Protein AF-A0A423XPX4-F1 (afdb_monomer_lite)

Structure (mmCIF, N/CA/C/O backbone):
data_AF-A0A423XPX4-F1
#
_entry.id   AF-A0A423XPX4-F1
#
loop_
_atom_site.group_PDB
_atom_site.id
_atom_site.type_symbol
_atom_site.label_atom_id
_atom_site.label_alt_id
_atom_site.label_comp_id
_atom_site.label_asym_id
_atom_site.label_entity_id
_atom_site.label_seq_id
_atom_site.pdbx_PDB_ins_code
_atom_site.Cartn_x
_atom_site.Cartn_y
_atom_site.Cartn_z
_atom_site.occupancy
_atom_site.B_iso_or_equiv
_atom_site.auth_seq_id
_atom_site.auth_comp_id
_atom_site.auth_asym_id
_atom_site.auth_atom_id
_atom_site.pdbx_PDB_model_num
ATOM 1 N N . MET A 1 1 ? 19.376 1.272 -8.896 1.00 58.12 1 MET A N 1
ATOM 2 C CA . MET A 1 1 ? 18.007 1.194 -9.450 1.00 58.12 1 MET A CA 1
ATOM 3 C C . MET A 1 1 ? 17.089 0.681 -8.353 1.00 58.12 1 MET A C 1
ATOM 5 O O . MET A 1 1 ? 17.457 -0.304 -7.725 1.00 58.12 1 MET A O 1
ATOM 9 N N . ASN A 1 2 ? 15.974 1.365 -8.077 1.00 84.44 2 ASN A N 1
ATOM 10 C CA . ASN A 1 2 ? 14.986 0.934 -7.079 1.00 84.44 2 ASN A CA 1
ATOM 11 C C . ASN A 1 2 ? 14.487 -0.487 -7.435 1.00 84.44 2 ASN A C 1
ATOM 13 O O . ASN A 1 2 ? 14.100 -0.724 -8.581 1.00 84.44 2 ASN A O 1
ATOM 17 N N . MET A 1 3 ? 14.553 -1.431 -6.487 1.00 91.88 3 MET A N 1
ATOM 18 C CA . MET A 1 3 ? 14.174 -2.835 -6.714 1.00 91.88 3 MET A CA 1
ATOM 19 C C . MET A 1 3 ? 12.693 -2.969 -7.088 1.00 91.88 3 MET A C 1
ATOM 21 O O . MET A 1 3 ? 12.379 -3.739 -7.995 1.00 91.88 3 MET A O 1
ATOM 25 N N . MET A 1 4 ? 11.812 -2.145 -6.501 1.00 94.19 4 MET A N 1
ATOM 26 C CA . MET A 1 4 ? 10.396 -2.088 -6.886 1.00 94.19 4 MET A CA 1
ATOM 27 C C . MET A 1 4 ? 10.236 -1.628 -8.331 1.00 94.19 4 MET A C 1
ATOM 29 O O . MET A 1 4 ? 9.534 -2.267 -9.103 1.00 94.19 4 MET A O 1
ATOM 33 N N . LEU A 1 5 ? 10.932 -0.558 -8.732 1.00 95.44 5 LEU A N 1
ATOM 34 C CA . LEU A 1 5 ? 10.852 -0.048 -10.104 1.00 95.44 5 LEU A CA 1
ATOM 35 C C . LEU A 1 5 ? 11.297 -1.110 -11.115 1.00 95.44 5 LEU A C 1
ATOM 37 O O . LEU A 1 5 ? 10.612 -1.342 -12.106 1.00 95.44 5 LEU A O 1
ATOM 41 N N . LYS A 1 6 ? 12.413 -1.799 -10.838 1.00 95.69 6 LYS A N 1
ATOM 42 C CA . LYS A 1 6 ? 12.915 -2.888 -11.687 1.00 95.69 6 LYS A CA 1
ATOM 43 C C . LYS A 1 6 ? 11.887 -4.012 -11.831 1.00 95.69 6 LYS A C 1
ATOM 45 O O . LYS A 1 6 ? 11.676 -4.504 -12.938 1.00 95.69 6 LYS A O 1
ATOM 50 N N . 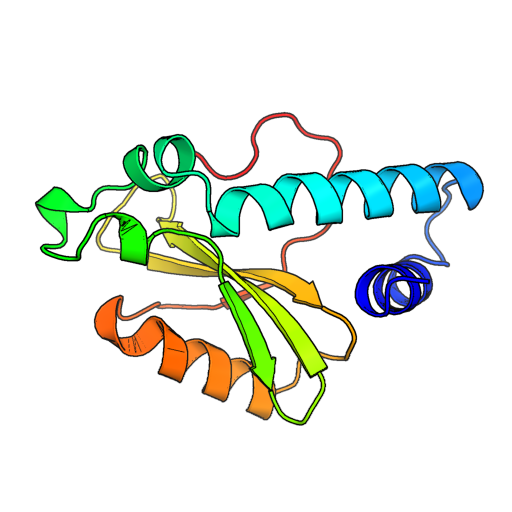PHE A 1 7 ? 11.290 -4.439 -10.721 1.00 96.25 7 PHE A N 1
ATOM 51 C CA . PHE A 1 7 ? 10.310 -5.515 -10.723 1.00 96.25 7 PHE A CA 1
ATOM 52 C C . PHE A 1 7 ? 9.021 -5.099 -11.437 1.00 96.25 7 PHE A C 1
ATOM 54 O O . PHE A 1 7 ? 8.575 -5.791 -12.342 1.00 96.25 7 PHE A O 1
ATOM 61 N N . MET A 1 8 ? 8.458 -3.936 -11.115 1.00 94.50 8 MET A N 1
ATOM 62 C CA . MET A 1 8 ? 7.242 -3.449 -11.768 1.00 94.50 8 MET A CA 1
ATOM 63 C C . MET A 1 8 ? 7.444 -3.257 -13.275 1.00 94.50 8 MET A C 1
ATOM 65 O O . MET A 1 8 ? 6.579 -3.644 -14.054 1.00 94.50 8 MET A O 1
ATOM 69 N N . LEU A 1 9 ? 8.604 -2.757 -13.714 1.00 95.00 9 LEU A N 1
ATOM 70 C CA . LEU A 1 9 ? 8.937 -2.689 -15.141 1.00 95.00 9 LEU A CA 1
ATOM 71 C C . LEU A 1 9 ? 8.873 -4.059 -15.821 1.00 95.00 9 LEU A C 1
ATOM 73 O O . LEU A 1 9 ? 8.350 -4.153 -16.928 1.00 95.00 9 LEU A O 1
ATOM 77 N N . SER A 1 10 ? 9.354 -5.123 -15.169 1.00 94.88 10 SER A N 1
ATOM 78 C CA . SER A 1 10 ? 9.276 -6.472 -15.742 1.00 94.88 10 SER A CA 1
ATOM 79 C C . SER A 1 10 ? 7.836 -6.982 -15.836 1.00 94.88 10 SER A C 1
ATOM 81 O O . SER A 1 10 ? 7.501 -7.645 -16.816 1.00 94.88 10 SER A O 1
ATOM 83 N N . GLN A 1 11 ? 6.971 -6.615 -14.883 1.00 93.50 11 GLN A N 1
ATOM 84 C CA . GLN A 1 11 ? 5.545 -6.968 -14.907 1.00 93.50 11 GLN A CA 1
ATOM 85 C C . GLN A 1 11 ? 4.790 -6.287 -16.055 1.00 93.50 11 GLN A C 1
ATOM 87 O O . GLN A 1 11 ? 3.887 -6.877 -16.644 1.00 93.50 11 GLN A O 1
ATOM 92 N N . TYR A 1 12 ? 5.172 -5.056 -16.395 1.00 91.31 12 TYR A N 1
ATOM 93 C CA . TYR A 1 12 ? 4.478 -4.236 -17.390 1.00 91.31 12 TYR A CA 1
ATOM 94 C C . TYR A 1 12 ? 5.202 -4.155 -18.741 1.00 91.31 12 TYR A C 1
ATOM 96 O O . TYR A 1 12 ? 4.765 -3.424 -19.628 1.00 91.31 12 TYR A O 1
ATOM 104 N N . ALA A 1 13 ? 6.273 -4.929 -18.938 1.00 90.06 13 ALA A N 1
ATOM 105 C CA . ALA A 1 13 ? 7.135 -4.846 -20.119 1.00 90.06 13 ALA A CA 1
ATOM 106 C C . ALA A 1 13 ? 6.408 -5.096 -21.455 1.00 90.06 13 ALA A C 1
ATOM 108 O O . ALA A 1 13 ? 6.876 -4.637 -22.493 1.00 90.06 13 ALA A O 1
ATOM 109 N N . GLN A 1 14 ? 5.284 -5.820 -21.426 1.00 90.12 14 GLN A N 1
ATOM 110 C CA . GLN A 1 14 ? 4.486 -6.170 -22.609 1.00 90.12 14 GLN A CA 1
ATOM 111 C C . GLN A 1 14 ? 3.391 -5.146 -22.939 1.00 90.12 14 GLN A C 1
ATOM 113 O O . GLN A 1 14 ? 2.666 -5.322 -23.919 1.00 90.12 14 GLN A O 1
ATOM 118 N N . LEU A 1 15 ? 3.225 -4.091 -22.132 1.00 88.38 15 LEU A N 1
ATOM 119 C CA . LEU A 1 15 ? 2.276 -3.032 -22.460 1.00 88.38 15 LEU A CA 1
ATOM 120 C C . LEU A 1 15 ? 2.718 -2.313 -23.746 1.00 88.38 15 LEU A C 1
ATOM 122 O O . LEU A 1 15 ? 3.916 -2.098 -23.939 1.00 88.38 15 LEU A O 1
ATOM 126 N N . PRO A 1 16 ? 1.779 -1.882 -24.610 1.00 91.62 16 PRO A N 1
ATOM 127 C CA . PRO A 1 16 ? 2.085 -1.140 -25.833 1.00 91.62 16 PRO A CA 1
ATOM 128 C C . PRO A 1 16 ? 2.432 0.330 -25.523 1.00 91.62 16 PRO A C 1
ATOM 130 O O . PRO A 1 16 ? 1.846 1.257 -26.078 1.00 91.62 16 PRO A O 1
ATOM 133 N N . ILE A 1 17 ? 3.356 0.545 -24.587 1.00 87.88 17 ILE A N 1
ATOM 134 C CA . ILE A 1 17 ? 3.821 1.845 -24.104 1.00 87.88 17 ILE A CA 1
ATOM 135 C C . ILE A 1 17 ? 5.341 1.894 -24.318 1.00 87.88 17 ILE A C 1
ATOM 137 O O . ILE A 1 17 ? 6.026 0.921 -23.991 1.00 87.88 17 ILE A O 1
ATOM 141 N N . PRO A 1 18 ? 5.899 3.001 -24.844 1.00 93.00 18 PRO A N 1
ATOM 142 C CA . PRO A 1 18 ? 7.346 3.185 -24.915 1.00 93.00 18 PRO A CA 1
ATOM 143 C C . PRO A 1 18 ? 8.028 2.974 -23.553 1.00 93.00 18 PRO A C 1
ATOM 145 O O . PRO A 1 18 ? 7.525 3.416 -22.520 1.00 93.00 18 PRO A O 1
ATOM 148 N N . GLN A 1 19 ? 9.171 2.282 -23.534 1.00 91.50 19 GLN A N 1
ATOM 149 C CA . GLN A 1 19 ? 9.825 1.849 -22.288 1.00 91.50 19 GLN A CA 1
ATOM 150 C C . GLN A 1 19 ? 10.294 3.020 -21.409 1.00 91.50 19 GLN A C 1
ATOM 152 O O . GLN A 1 19 ? 10.231 2.939 -20.186 1.00 91.50 19 GLN A O 1
ATOM 157 N N . ASP A 1 20 ? 10.723 4.121 -22.016 1.00 93.00 20 ASP A N 1
ATOM 158 C CA . ASP A 1 20 ? 11.086 5.375 -21.349 1.00 93.00 20 ASP A CA 1
ATOM 159 C C . ASP A 1 20 ? 9.876 6.059 -20.686 1.00 93.00 20 ASP A C 1
ATOM 161 O O . ASP A 1 20 ? 9.971 6.571 -19.564 1.00 93.00 20 ASP A O 1
ATOM 165 N N . ILE A 1 21 ? 8.715 6.003 -21.347 1.00 91.25 21 ILE A N 1
ATOM 166 C CA . ILE A 1 21 ? 7.445 6.495 -20.805 1.00 91.25 21 ILE A CA 1
ATOM 167 C C . ILE A 1 21 ? 7.000 5.614 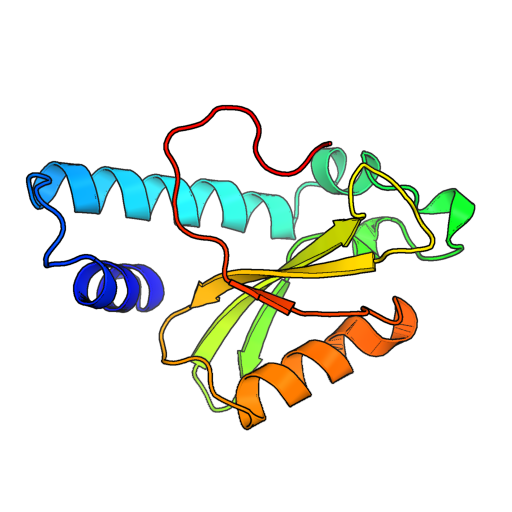-19.634 1.00 91.25 21 ILE A C 1
ATOM 169 O O . ILE A 1 21 ? 6.700 6.137 -18.561 1.00 91.25 21 ILE A O 1
ATOM 173 N N . LEU A 1 22 ? 7.012 4.286 -19.803 1.00 91.62 22 LEU A N 1
ATOM 174 C CA . LEU A 1 22 ? 6.657 3.336 -18.745 1.00 91.62 22 LEU A CA 1
ATOM 175 C C . LEU A 1 22 ? 7.561 3.506 -17.516 1.00 91.62 22 LEU A C 1
ATOM 177 O O . LEU A 1 22 ? 7.066 3.545 -16.390 1.00 91.62 22 LEU A O 1
ATOM 181 N N . TYR A 1 23 ? 8.870 3.664 -17.730 1.00 94.19 23 TYR A N 1
ATOM 182 C CA . TYR A 1 23 ? 9.833 3.967 -16.675 1.00 94.19 23 TYR A CA 1
ATOM 183 C C . TYR A 1 23 ? 9.443 5.224 -15.898 1.00 94.19 23 TYR A C 1
ATOM 185 O O . TYR A 1 23 ? 9.261 5.158 -14.683 1.00 94.19 23 TYR A O 1
ATOM 193 N N . SER A 1 24 ? 9.258 6.346 -16.598 1.00 93.12 24 SER A N 1
ATOM 194 C CA . SER A 1 24 ? 8.932 7.634 -15.972 1.00 93.12 24 SER A CA 1
ATOM 195 C C . SER A 1 24 ? 7.607 7.578 -15.205 1.00 93.12 24 SER A C 1
ATOM 197 O O . SER A 1 24 ? 7.473 8.168 -14.132 1.00 93.12 24 SER A O 1
ATOM 199 N N . TRP A 1 25 ? 6.617 6.850 -15.730 1.00 92.38 25 TRP A N 1
ATOM 200 C CA . TRP A 1 25 ? 5.322 6.667 -15.076 1.00 92.38 25 TRP A CA 1
ATOM 201 C C . TRP A 1 25 ? 5.428 5.846 -13.796 1.00 92.38 25 TRP A C 1
ATOM 203 O O . TRP A 1 25 ? 4.898 6.261 -12.767 1.00 92.38 25 TRP A O 1
ATOM 213 N N . LEU A 1 26 ? 6.125 4.709 -13.836 1.00 93.88 26 LEU A N 1
ATOM 214 C CA . LEU A 1 26 ? 6.298 3.846 -12.667 1.00 93.88 26 LEU A CA 1
ATOM 215 C C . LEU A 1 26 ? 7.174 4.500 -11.597 1.00 93.88 26 LEU A C 1
ATOM 217 O O . LEU A 1 26 ? 6.870 4.389 -10.411 1.00 93.88 26 LEU A O 1
ATOM 221 N N . GLU A 1 27 ? 8.229 5.211 -11.997 1.00 95.19 27 GLU A N 1
ATOM 222 C CA . GLU A 1 27 ? 9.072 5.966 -11.070 1.00 95.19 27 GLU A CA 1
ATOM 223 C C . GLU A 1 27 ? 8.252 7.032 -10.336 1.00 95.19 27 GLU A C 1
ATOM 225 O O . GLU A 1 27 ? 8.278 7.095 -9.104 1.00 95.19 27 GLU A O 1
ATOM 230 N N . LYS A 1 28 ? 7.455 7.813 -11.078 1.00 93.75 28 LYS A N 1
ATOM 231 C CA . LYS A 1 28 ? 6.560 8.815 -10.497 1.00 93.75 28 LYS A CA 1
ATOM 232 C C . LYS A 1 28 ? 5.507 8.184 -9.582 1.00 93.75 28 LYS A C 1
ATOM 234 O O . LYS A 1 28 ? 5.314 8.678 -8.475 1.00 93.75 28 LYS A O 1
ATOM 239 N N . TRP A 1 29 ? 4.866 7.098 -10.015 1.00 93.94 29 TRP A N 1
ATOM 240 C CA . TRP A 1 29 ? 3.864 6.366 -9.233 1.00 93.94 29 TRP A CA 1
ATOM 241 C C . TRP A 1 29 ? 4.417 5.913 -7.879 1.00 93.94 29 TRP A C 1
ATOM 243 O O . TRP A 1 29 ? 3.835 6.212 -6.836 1.00 93.94 29 TRP A O 1
ATOM 253 N N . ILE A 1 30 ? 5.568 5.229 -7.883 1.00 94.69 30 ILE A N 1
ATOM 254 C CA . ILE A 1 30 ? 6.212 4.750 -6.654 1.00 94.69 30 ILE A CA 1
ATOM 255 C C . ILE A 1 30 ? 6.561 5.940 -5.757 1.00 94.69 30 ILE A C 1
ATOM 257 O O . ILE A 1 30 ? 6.222 5.931 -4.577 1.00 94.69 30 ILE A O 1
ATOM 261 N N . TYR A 1 31 ? 7.175 6.986 -6.316 1.00 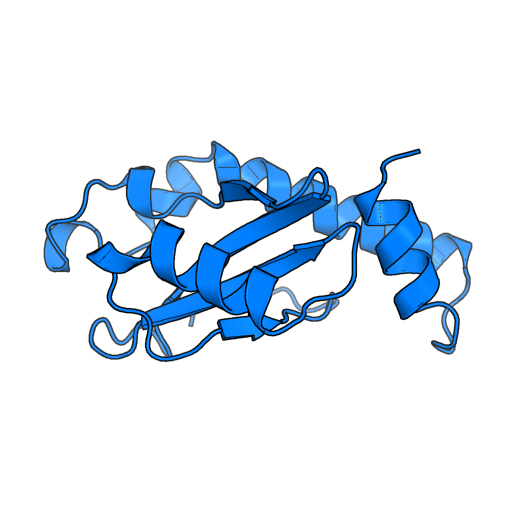94.88 31 TYR A N 1
ATOM 262 C CA . TYR A 1 31 ? 7.573 8.173 -5.562 1.00 94.88 31 TYR A CA 1
ATOM 263 C C . TYR A 1 31 ? 6.387 8.898 -4.906 1.00 94.88 31 TYR A C 1
ATOM 265 O O . TYR A 1 31 ? 6.471 9.292 -3.742 1.00 94.88 31 TYR A O 1
ATOM 273 N N . GLU A 1 32 ? 5.272 9.077 -5.619 1.00 93.81 32 GLU A N 1
ATOM 274 C CA . GLU A 1 32 ? 4.066 9.715 -5.075 1.00 93.81 32 GLU A CA 1
ATOM 275 C C . GLU A 1 32 ? 3.464 8.895 -3.933 1.00 93.81 32 GLU A C 1
ATOM 277 O O . GLU A 1 32 ? 3.150 9.446 -2.877 1.00 93.81 32 GLU A O 1
ATOM 282 N N . HIS A 1 33 ? 3.383 7.576 -4.091 1.00 94.88 33 HIS A N 1
ATOM 283 C CA . HIS A 1 33 ? 2.849 6.705 -3.053 1.00 94.88 33 HIS A CA 1
ATOM 284 C C . HIS A 1 33 ? 3.792 6.541 -1.851 1.00 94.88 33 HIS A C 1
ATOM 286 O O . HIS A 1 33 ? 3.328 6.402 -0.719 1.00 94.88 33 HIS A O 1
ATOM 292 N N . GLU A 1 34 ? 5.109 6.604 -2.038 1.00 95.94 34 GLU A N 1
ATOM 293 C CA . GLU A 1 34 ? 6.061 6.596 -0.922 1.00 95.94 34 GLU A CA 1
ATOM 294 C C . GLU A 1 34 ? 5.914 7.829 -0.019 1.00 95.94 34 GLU A C 1
ATOM 296 O O . GLU A 1 34 ? 6.116 7.724 1.191 1.00 95.94 34 GLU A O 1
ATOM 301 N N . LYS A 1 35 ? 5.489 8.982 -0.557 1.00 96.56 35 LYS A N 1
ATOM 302 C CA . LYS A 1 35 ? 5.199 10.172 0.266 1.00 96.56 35 LYS A CA 1
ATOM 303 C C . LYS A 1 35 ? 4.077 9.924 1.269 1.00 96.56 35 LYS A C 1
ATOM 305 O O . LYS A 1 35 ? 4.146 10.416 2.394 1.00 96.56 35 LYS A O 1
ATOM 310 N N . TYR A 1 36 ? 3.081 9.119 0.904 1.00 96.88 36 TYR A N 1
ATOM 311 C CA . TYR A 1 36 ? 1.960 8.781 1.784 1.00 96.88 36 TYR A CA 1
ATOM 312 C C . TYR A 1 36 ? 2.349 7.918 2.990 1.00 96.88 36 TYR A C 1
ATOM 314 O O . TYR A 1 36 ? 1.519 7.709 3.873 1.00 96.88 36 TYR A O 1
ATOM 322 N N . CYS A 1 37 ? 3.597 7.447 3.070 1.00 97.56 37 CYS A N 1
ATOM 323 C CA . CYS A 1 37 ? 4.108 6.786 4.269 1.00 97.56 37 CYS A CA 1
ATOM 324 C C . CYS A 1 37 ? 4.355 7.749 5.436 1.00 97.56 37 CYS A C 1
ATOM 326 O O . CYS A 1 37 ? 4.446 7.308 6.576 1.00 97.56 37 CYS A O 1
ATOM 328 N N . VAL A 1 38 ? 4.488 9.050 5.165 1.00 96.94 38 VAL A N 1
ATOM 329 C CA . VAL A 1 38 ? 4.789 10.073 6.184 1.00 96.94 38 VAL A CA 1
ATOM 330 C C . VAL A 1 38 ? 3.901 11.317 6.080 1.00 96.94 38 VAL A C 1
ATOM 332 O O . VAL A 1 38 ? 3.985 12.209 6.920 1.00 96.94 38 VAL A O 1
ATOM 335 N N . ASP A 1 39 ? 3.043 11.398 5.061 1.00 97.00 39 ASP A N 1
ATOM 336 C CA . ASP A 1 39 ? 2.136 12.524 4.848 1.00 97.00 39 ASP A CA 1
ATOM 337 C C . ASP A 1 39 ? 0.928 12.463 5.800 1.00 97.00 39 ASP A C 1
ATOM 339 O O . ASP A 1 39 ? -0.061 11.763 5.573 1.00 97.00 39 ASP A O 1
ATOM 343 N N . THR A 1 40 ? 0.982 13.250 6.872 1.00 95.50 40 THR A N 1
ATOM 344 C CA . THR A 1 40 ? -0.123 13.368 7.833 1.00 95.50 40 THR A CA 1
ATOM 345 C C . THR A 1 40 ? -1.369 14.026 7.240 1.00 95.50 40 THR A C 1
ATOM 347 O O . THR A 1 40 ? -2.477 13.746 7.693 1.00 95.50 40 THR A O 1
ATOM 350 N N . THR A 1 41 ? -1.230 14.858 6.202 1.00 96.19 41 THR A N 1
ATOM 351 C CA . THR A 1 41 ? -2.379 15.439 5.490 1.00 96.19 41 THR A CA 1
ATOM 352 C C . THR A 1 41 ? -3.097 14.381 4.659 1.00 96.19 41 THR A C 1
ATOM 354 O O . THR A 1 41 ? -4.309 14.472 4.472 1.00 96.19 41 THR A O 1
ATOM 357 N N . PHE A 1 42 ? -2.379 13.369 4.170 1.00 95.12 42 PHE A N 1
ATOM 358 C CA . PHE A 1 42 ? -2.974 12.198 3.534 1.00 95.12 42 PHE A CA 1
ATOM 359 C C . PHE A 1 42 ? -3.745 11.345 4.548 1.00 95.12 42 PHE A C 1
ATOM 361 O O . PHE A 1 42 ? -4.931 11.088 4.341 1.00 95.12 42 PHE A O 1
ATOM 368 N N . SER A 1 43 ? -3.120 10.961 5.668 1.00 95.75 43 SER A N 1
ATOM 369 C CA . SER A 1 43 ? -3.769 10.092 6.663 1.00 95.75 43 SER A CA 1
ATOM 370 C C . SER A 1 43 ? -4.967 10.751 7.359 1.00 95.75 43 SER A C 1
ATOM 372 O O . SER A 1 43 ? -5.928 10.071 7.715 1.00 95.75 43 SER A O 1
ATOM 374 N N . ALA A 1 44 ? -4.979 12.084 7.470 1.00 95.06 44 ALA A N 1
ATOM 375 C CA . ALA A 1 44 ? -6.108 12.851 8.000 1.00 95.06 44 ALA A CA 1
ATOM 376 C C . ALA A 1 44 ? -7.397 12.747 7.162 1.00 95.06 44 ALA A C 1
ATOM 378 O O . ALA A 1 44 ? -8.461 13.120 7.653 1.00 95.06 44 ALA A O 1
ATOM 379 N N . ARG A 1 45 ? -7.322 12.269 5.911 1.00 93.81 45 ARG A N 1
ATOM 380 C CA . ARG A 1 45 ? -8.486 12.110 5.015 1.00 93.81 45 ARG A CA 1
ATOM 381 C C . ARG A 1 45 ? -9.283 10.833 5.286 1.00 93.81 45 ARG A C 1
ATOM 383 O O . ARG A 1 45 ? -10.336 10.644 4.688 1.00 93.81 45 ARG A O 1
ATOM 390 N N . PHE A 1 46 ? -8.775 9.959 6.151 1.00 94.19 46 PHE A N 1
ATOM 391 C CA . PHE A 1 46 ? -9.412 8.701 6.521 1.00 94.19 46 PHE A CA 1
ATOM 392 C C . PHE A 1 46 ? -10.267 8.855 7.793 1.00 94.19 46 PHE A C 1
ATOM 394 O O . PHE A 1 46 ? -10.006 9.748 8.599 1.00 94.19 46 PHE A O 1
ATOM 401 N N . PRO A 1 47 ? -11.266 7.980 8.006 1.00 92.81 47 PRO A N 1
ATOM 402 C CA . PRO A 1 47 ? -12.214 8.035 9.126 1.00 92.81 47 PRO A CA 1
ATOM 403 C C . PRO A 1 47 ? -11.611 7.536 10.456 1.00 92.81 47 PRO A C 1
ATOM 405 O O . PRO A 1 47 ? -12.122 6.621 11.099 1.00 92.81 47 PRO A O 1
ATOM 408 N N . TRP A 1 48 ? -10.470 8.096 10.866 1.00 93.56 48 TRP A N 1
ATOM 409 C CA . TRP A 1 48 ? -9.712 7.627 12.032 1.00 93.56 48 TRP A CA 1
ATOM 410 C C . TRP A 1 48 ? -10.442 7.844 13.364 1.00 93.56 48 TRP A C 1
ATOM 412 O O . TRP A 1 48 ? -10.300 7.049 14.295 1.00 93.56 48 TRP A O 1
ATOM 422 N N . LYS A 1 49 ? -11.266 8.894 13.457 1.00 94.38 49 LYS A N 1
ATOM 423 C CA . LYS A 1 49 ? -12.075 9.173 14.652 1.00 94.38 49 LYS A CA 1
ATOM 424 C C . LYS A 1 49 ? -13.186 8.142 14.809 1.00 94.38 49 LYS A C 1
ATOM 426 O O . LYS A 1 49 ? -13.417 7.654 15.909 1.00 94.38 49 LYS A O 1
ATOM 431 N N . GLU A 1 50 ? -13.847 7.814 13.706 1.00 94.38 50 GLU A N 1
ATOM 432 C CA . GLU A 1 50 ? -14.961 6.875 13.631 1.00 94.38 50 GLU A CA 1
ATOM 433 C C . GLU A 1 50 ? -14.500 5.442 13.907 1.00 94.38 50 GLU A C 1
ATOM 435 O O . GLU A 1 50 ? -15.234 4.664 14.511 1.00 94.38 50 GLU A O 1
ATOM 440 N N . THR A 1 51 ? -13.274 5.095 13.508 1.00 92.12 51 THR A N 1
ATOM 441 C CA . THR A 1 51 ? -12.715 3.755 13.729 1.00 92.12 51 THR A CA 1
ATOM 442 C C . THR A 1 51 ? -12.086 3.588 15.110 1.00 92.12 51 THR A C 1
ATOM 444 O O . THR A 1 51 ? -11.781 2.465 15.503 1.00 92.12 51 THR A O 1
ATOM 447 N N . GLY A 1 52 ? -11.827 4.686 15.831 1.00 94.75 52 GLY A N 1
ATOM 448 C CA . GLY A 1 52 ? -11.075 4.676 17.091 1.00 94.75 52 GLY A CA 1
ATOM 449 C C . GLY A 1 52 ? -9.595 4.299 16.933 1.00 94.75 52 GLY A C 1
ATOM 450 O O . GLY A 1 52 ? -8.934 3.995 17.925 1.00 94.75 52 GLY A O 1
ATOM 451 N N . LEU A 1 53 ? -9.072 4.310 15.701 1.00 95.75 53 LEU A N 1
ATOM 452 C CA . LEU A 1 53 ? -7.668 4.013 15.401 1.00 95.75 53 LEU A CA 1
ATOM 453 C C . LEU A 1 53 ? -6.878 5.327 15.335 1.00 95.75 53 LEU A C 1
ATOM 455 O O . LEU A 1 53 ? -7.433 6.354 14.937 1.00 95.75 53 LEU A O 1
ATOM 459 N N . PRO A 1 54 ? -5.583 5.338 15.694 1.00 97.12 54 PRO A N 1
ATOM 460 C CA . PRO A 1 54 ? -4.793 6.558 15.596 1.00 97.12 54 PRO A CA 1
ATOM 461 C C . PRO A 1 54 ? -4.671 6.997 14.130 1.00 97.12 54 PRO A C 1
ATOM 463 O O . PRO A 1 54 ? -4.575 6.163 13.233 1.00 97.12 54 PRO A O 1
ATOM 466 N N . GLN A 1 55 ? -4.649 8.308 13.868 1.00 96.94 55 GLN A N 1
ATOM 467 C CA . GLN A 1 55 ? -4.600 8.848 12.501 1.00 96.94 55 GLN A CA 1
ATOM 468 C C . GLN A 1 55 ? -3.425 8.276 11.685 1.00 96.94 55 GLN A C 1
ATOM 470 O O . GLN A 1 55 ? -3.584 7.929 10.518 1.00 96.94 55 GLN A O 1
ATOM 475 N N . GLU A 1 56 ? -2.250 8.131 12.299 1.00 97.19 56 GLU A N 1
ATOM 476 C CA . GLU A 1 56 ? -1.053 7.555 11.668 1.00 97.19 56 GLU A CA 1
ATOM 477 C C . GLU A 1 56 ? -1.231 6.104 11.206 1.00 97.19 56 GLU A C 1
ATOM 479 O O . GLU A 1 56 ? -0.534 5.672 10.289 1.00 97.19 56 GLU A O 1
ATOM 484 N N . TYR A 1 57 ? -2.206 5.371 11.761 1.00 97.38 57 TYR A N 1
ATOM 485 C CA . TYR A 1 57 ? -2.541 4.025 11.305 1.00 97.38 57 TYR A CA 1
ATOM 486 C C . TYR A 1 57 ? -2.882 4.014 9.811 1.00 97.38 57 TYR A C 1
ATOM 488 O O . TYR A 1 57 ? -2.592 3.031 9.138 1.00 97.38 57 TYR A O 1
ATOM 496 N N . PHE A 1 58 ? -3.442 5.114 9.291 1.00 96.94 58 PHE A N 1
ATOM 497 C CA . PHE A 1 58 ? -3.889 5.264 7.906 1.00 96.94 58 PHE A CA 1
ATOM 498 C C . PHE A 1 58 ? -2.805 5.717 6.921 1.00 96.94 58 PHE A C 1
ATOM 500 O O . PHE A 1 58 ? -3.090 5.891 5.735 1.00 96.94 58 PHE A O 1
ATOM 507 N N . LEU A 1 59 ? -1.563 5.902 7.375 1.00 97.81 59 LEU A N 1
ATOM 508 C CA . LEU A 1 59 ? -0.427 6.097 6.474 1.00 97.81 59 LEU A CA 1
ATOM 509 C C . LEU A 1 59 ? -0.186 4.833 5.642 1.00 97.81 59 LEU A C 1
ATOM 511 O O . LEU A 1 59 ? -0.497 3.718 6.063 1.00 97.81 59 LEU A O 1
ATOM 515 N N . GLN A 1 60 ? 0.406 4.995 4.459 1.00 97.81 60 GLN A N 1
ATOM 516 C CA . GLN A 1 60 ? 0.933 3.834 3.746 1.00 97.81 60 GLN A CA 1
ATOM 517 C C . GLN A 1 60 ? 2.132 3.248 4.503 1.00 97.81 60 GLN A C 1
ATOM 519 O O . GLN A 1 60 ? 2.839 3.946 5.226 1.00 97.81 60 GLN A O 1
ATOM 524 N N . ARG A 1 61 ? 2.379 1.951 4.337 1.00 97.62 61 ARG A N 1
ATOM 525 C CA . ARG A 1 61 ? 3.512 1.259 4.956 1.00 97.62 61 ARG A CA 1
ATOM 526 C C . ARG A 1 61 ? 4.310 0.545 3.891 1.00 97.62 61 ARG A C 1
ATOM 528 O O . ARG A 1 61 ? 3.745 -0.146 3.045 1.00 97.62 61 ARG A O 1
ATOM 535 N N . LYS A 1 62 ? 5.631 0.679 3.960 1.00 97.50 62 LYS A N 1
ATOM 536 C CA . LYS A 1 62 ? 6.549 -0.156 3.193 1.00 97.50 62 LYS A CA 1
ATOM 537 C C . LYS A 1 62 ? 6.942 -1.348 4.063 1.00 97.50 62 LYS A C 1
ATOM 539 O O . LYS A 1 62 ? 7.759 -1.211 4.967 1.00 97.50 62 LYS A O 1
ATOM 544 N N . LEU A 1 63 ? 6.298 -2.482 3.822 1.00 98.00 63 LEU A N 1
ATOM 545 C CA . LEU A 1 63 ? 6.508 -3.714 4.572 1.00 98.00 63 LEU A CA 1
ATOM 546 C C . LEU A 1 63 ? 7.705 -4.469 4.010 1.00 98.00 63 LEU A C 1
ATOM 548 O O . LEU A 1 63 ? 7.866 -4.540 2.793 1.00 98.00 63 LEU A O 1
ATOM 552 N N . ASN A 1 64 ? 8.507 -5.049 4.900 1.00 97.38 64 ASN A N 1
ATOM 553 C CA . ASN A 1 64 ? 9.544 -6.010 4.548 1.00 97.38 64 ASN A CA 1
ATOM 554 C C . ASN A 1 64 ? 9.034 -7.419 4.872 1.00 97.38 64 ASN A C 1
ATOM 556 O O . ASN A 1 64 ? 8.853 -7.742 6.045 1.00 97.38 64 ASN A O 1
ATOM 560 N N . ILE A 1 65 ? 8.785 -8.228 3.846 1.00 97.44 65 ILE A N 1
ATOM 561 C CA . ILE A 1 65 ? 8.319 -9.611 3.974 1.00 97.44 65 ILE A CA 1
ATOM 562 C C . ILE A 1 65 ? 9.338 -10.480 3.243 1.00 97.44 65 ILE A C 1
ATOM 564 O O . ILE A 1 65 ? 9.548 -10.301 2.048 1.00 97.44 65 ILE A O 1
ATOM 568 N N . ASP A 1 66 ? 10.013 -11.372 3.967 1.00 95.25 66 ASP A N 1
ATOM 569 C CA . ASP A 1 66 ? 11.035 -12.280 3.424 1.00 95.25 66 ASP A CA 1
ATOM 570 C C . ASP A 1 66 ? 12.149 -11.578 2.616 1.00 95.25 66 ASP A C 1
ATOM 572 O O . ASP A 1 66 ? 12.668 -12.104 1.635 1.00 95.25 66 ASP A O 1
ATOM 576 N N . GLY A 1 67 ? 12.535 -10.364 3.031 1.00 95.81 67 GLY A N 1
ATOM 577 C CA . GLY A 1 67 ? 13.569 -9.562 2.365 1.00 95.81 67 GLY A CA 1
ATOM 578 C C . GLY A 1 67 ? 13.060 -8.722 1.190 1.00 95.81 67 GLY A C 1
ATOM 579 O O . GLY A 1 67 ? 13.834 -7.955 0.617 1.00 95.81 67 GLY A O 1
ATOM 580 N N . HIS A 1 68 ? 11.772 -8.821 0.869 1.00 97.69 68 HIS A N 1
ATOM 581 C CA . HIS A 1 68 ? 11.110 -8.107 -0.212 1.00 97.69 68 HIS A CA 1
ATOM 582 C C . HIS A 1 68 ? 10.263 -6.951 0.303 1.00 97.69 68 HIS A C 1
ATOM 584 O O . HIS A 1 68 ? 9.700 -7.004 1.396 1.00 97.69 68 HIS A O 1
ATOM 590 N N . GLN A 1 69 ? 10.179 -5.884 -0.484 1.00 97.75 69 GLN A N 1
ATOM 591 C CA . GLN A 1 69 ? 9.450 -4.680 -0.118 1.00 97.75 69 GLN A CA 1
ATOM 592 C C . GLN A 1 69 ? 8.070 -4.640 -0.774 1.00 97.75 69 GLN A C 1
ATOM 594 O O . GLN A 1 69 ? 7.936 -4.805 -1.988 1.00 97.75 69 GLN A O 1
ATOM 599 N N . PHE A 1 70 ? 7.053 -4.311 0.023 1.00 98.19 70 PHE A N 1
ATOM 600 C CA . PHE A 1 70 ? 5.669 -4.151 -0.419 1.00 98.19 70 PHE A CA 1
ATOM 601 C C . PHE A 1 70 ? 5.105 -2.840 0.117 1.00 98.19 70 PHE A C 1
ATOM 603 O O . PHE A 1 70 ? 5.025 -2.632 1.326 1.00 98.19 70 PHE A O 1
ATOM 610 N N . LEU A 1 71 ? 4.709 -1.939 -0.777 1.00 97.81 71 LEU A N 1
ATOM 611 C CA . LEU A 1 71 ? 4.037 -0.702 -0.403 1.00 97.81 71 LEU A CA 1
ATOM 612 C C . LEU A 1 71 ? 2.543 -0.976 -0.262 1.00 97.81 71 LEU A C 1
ATOM 614 O O . LEU A 1 71 ? 1.885 -1.338 -1.235 1.00 97.81 71 LEU A O 1
ATOM 618 N N . THR A 1 72 ? 2.017 -0.808 0.944 1.00 98.25 72 THR A N 1
ATOM 619 C CA . THR A 1 72 ? 0.635 -1.143 1.293 1.00 98.25 72 THR A CA 1
ATOM 620 C C . THR A 1 72 ? -0.085 0.037 1.925 1.00 98.25 72 THR A C 1
ATOM 622 O O . THR A 1 72 ? 0.554 0.944 2.458 1.00 98.25 72 THR A O 1
ATOM 625 N N . GLY A 1 73 ? -1.413 0.056 1.879 1.00 97.19 73 GLY A N 1
ATOM 626 C CA . GLY A 1 73 ? -2.182 1.079 2.579 1.00 97.19 73 GLY A CA 1
ATOM 627 C C . GLY A 1 73 ? -3.660 0.732 2.721 1.00 97.19 73 GLY A C 1
ATOM 628 O O . GLY A 1 73 ? -4.209 0.033 1.866 1.00 97.19 73 GLY A O 1
ATOM 629 N N . PRO A 1 74 ? -4.324 1.233 3.772 1.00 96.75 74 PRO A N 1
ATOM 630 C CA . PRO A 1 74 ? -5.715 0.922 4.036 1.00 96.75 74 PRO A CA 1
ATOM 631 C C . PRO A 1 74 ? -6.635 1.772 3.164 1.00 96.75 74 PRO A C 1
ATOM 633 O O . PRO A 1 74 ? -6.321 2.913 2.813 1.00 96.75 74 PRO A O 1
ATOM 636 N N . ARG A 1 75 ? -7.786 1.213 2.807 1.00 95.19 75 ARG A N 1
ATOM 637 C CA . ARG A 1 75 ? -8.849 1.863 2.039 1.00 95.19 75 ARG A CA 1
ATOM 638 C C . ARG A 1 75 ? -10.209 1.407 2.546 1.00 95.19 75 ARG A C 1
ATOM 640 O O . ARG A 1 75 ? -10.325 0.385 3.216 1.00 95.19 75 ARG A O 1
ATOM 647 N N . TYR A 1 76 ? -11.233 2.148 2.147 1.00 94.25 76 TYR A N 1
ATOM 648 C CA . TYR A 1 76 ? -12.632 1.823 2.387 1.00 94.25 76 TYR A CA 1
ATOM 649 C C . TYR A 1 76 ? -13.371 1.804 1.061 1.00 94.25 76 TYR A C 1
ATOM 651 O O . TYR A 1 76 ? -13.133 2.650 0.195 1.00 94.25 76 TYR A O 1
ATOM 659 N N . ARG A 1 77 ? -14.226 0.805 0.854 1.00 88.81 77 ARG A N 1
ATOM 660 C CA . ARG A 1 77 ? -14.962 0.675 -0.403 1.00 88.81 77 ARG A CA 1
ATOM 661 C C . ARG A 1 77 ? -16.035 1.762 -0.479 1.00 88.81 77 ARG A C 1
ATOM 663 O O . ARG A 1 77 ? -17.018 1.689 0.247 1.00 88.81 77 ARG A O 1
ATOM 670 N N . GLY A 1 78 ? -15.852 2.742 -1.368 1.00 85.88 78 GLY A N 1
ATOM 671 C CA . GLY A 1 78 ? -16.781 3.874 -1.505 1.00 85.88 78 GLY A CA 1
ATOM 672 C C . GLY A 1 78 ? -16.934 4.670 -0.204 1.00 85.88 78 GLY A C 1
ATOM 673 O O . GLY A 1 78 ? -18.048 5.038 0.154 1.00 85.88 78 GLY A O 1
ATOM 674 N N . GLY A 1 79 ? -15.845 4.802 0.558 1.00 86.81 79 GLY A N 1
ATOM 675 C CA . GLY A 1 79 ? -15.821 5.483 1.850 1.00 86.81 79 GLY A CA 1
ATOM 676 C C . GLY A 1 79 ? -16.510 4.746 3.004 1.00 86.81 79 GLY A C 1
ATOM 677 O O . GLY A 1 79 ? -16.517 5.265 4.118 1.00 86.81 79 GLY A O 1
ATOM 678 N N . ASP A 1 80 ? -17.067 3.549 2.790 1.00 91.56 80 ASP A N 1
ATOM 679 C CA . ASP A 1 80 ? -17.778 2.813 3.838 1.00 91.56 80 ASP A CA 1
ATOM 680 C C . ASP A 1 80 ? -16.815 2.162 4.838 1.00 91.56 80 ASP A C 1
ATOM 682 O O . ASP A 1 80 ? -16.119 1.190 4.524 1.00 91.56 80 ASP A O 1
ATOM 686 N N . ILE A 1 81 ? -16.836 2.672 6.072 1.00 92.69 81 ILE A N 1
ATOM 687 C CA . ILE A 1 81 ? -15.996 2.219 7.186 1.00 92.69 81 ILE A CA 1
ATOM 688 C C . ILE A 1 81 ? -16.180 0.737 7.529 1.00 92.69 81 ILE A C 1
ATOM 690 O O . ILE A 1 81 ? -15.274 0.115 8.077 1.00 92.69 81 ILE A O 1
ATOM 694 N N . ASN A 1 82 ? -17.337 0.159 7.196 1.00 94.12 82 ASN A N 1
ATOM 695 C CA . ASN A 1 82 ? -17.643 -1.247 7.459 1.00 94.12 82 ASN A CA 1
ATOM 696 C C . ASN A 1 82 ? -17.044 -2.183 6.407 1.00 94.12 82 ASN A C 1
ATOM 698 O O . ASN A 1 82 ? -17.031 -3.400 6.595 1.00 94.12 82 ASN A O 1
ATOM 702 N N . ASN A 1 83 ? -16.534 -1.622 5.308 1.00 95.06 83 ASN A N 1
ATOM 703 C CA . ASN A 1 83 ? -15.938 -2.349 4.198 1.00 95.06 83 ASN A CA 1
ATOM 704 C C . ASN A 1 83 ? -14.464 -1.948 3.978 1.00 95.06 83 ASN A C 1
ATOM 706 O O . ASN A 1 83 ? -14.118 -1.452 2.896 1.00 95.06 83 ASN A O 1
ATOM 710 N N . PRO A 1 84 ? -13.581 -2.150 4.981 1.00 96.56 84 PRO A N 1
ATOM 711 C CA . PRO A 1 84 ? -12.158 -1.890 4.834 1.00 96.56 84 PRO A CA 1
ATOM 712 C C . PRO A 1 84 ? -11.475 -2.941 3.954 1.00 96.56 84 PRO A C 1
ATOM 714 O O . PRO A 1 84 ? -11.807 -4.129 3.982 1.00 96.56 84 PRO A O 1
ATOM 717 N N . PHE A 1 85 ? -10.453 -2.519 3.219 1.00 97.00 85 PHE A N 1
ATOM 718 C CA . PHE A 1 85 ? -9.568 -3.394 2.452 1.00 97.00 85 PHE A CA 1
ATOM 719 C C . PHE A 1 85 ? -8.159 -2.796 2.371 1.00 97.00 85 PHE A C 1
ATOM 721 O O . PHE A 1 85 ? -7.966 -1.612 2.652 1.00 97.00 85 PHE A O 1
ATOM 728 N N . ILE A 1 86 ? -7.169 -3.605 1.989 1.00 98.19 86 ILE A N 1
ATOM 729 C CA . ILE A 1 86 ? -5.779 -3.148 1.830 1.00 98.19 86 ILE A CA 1
ATOM 730 C C . ILE A 1 86 ? -5.409 -3.093 0.352 1.00 98.19 86 ILE A C 1
ATOM 732 O O . ILE A 1 86 ? -5.620 -4.057 -0.380 1.00 98.19 86 ILE A O 1
ATOM 736 N N . ASP A 1 87 ? -4.821 -1.983 -0.081 1.00 97.38 87 ASP A N 1
ATOM 737 C CA . ASP A 1 87 ? -4.121 -1.905 -1.361 1.00 97.38 87 ASP A CA 1
ATOM 738 C C . ASP A 1 87 ? -2.677 -2.394 -1.193 1.00 97.38 87 ASP A C 1
ATOM 740 O O . ASP A 1 87 ? -1.976 -1.933 -0.293 1.00 97.38 87 ASP A O 1
ATOM 744 N N . ILE A 1 88 ? -2.206 -3.260 -2.094 1.00 97.62 88 ILE A N 1
ATOM 745 C CA . ILE A 1 88 ? -0.779 -3.409 -2.412 1.00 97.62 88 ILE A CA 1
ATOM 746 C C . ILE A 1 88 ? -0.514 -2.552 -3.649 1.00 97.62 88 ILE A C 1
ATOM 748 O O . ILE A 1 88 ? -0.999 -2.845 -4.739 1.00 97.62 88 ILE A O 1
ATOM 752 N N . VAL A 1 89 ? 0.231 -1.471 -3.460 1.00 95.94 89 VAL A N 1
ATOM 753 C CA . VAL A 1 89 ? 0.416 -0.379 -4.423 1.00 95.94 89 VAL A CA 1
ATOM 754 C C . VAL A 1 89 ? 1.632 -0.584 -5.323 1.00 95.94 89 VAL A C 1
ATOM 756 O O . VAL A 1 89 ? 1.637 -0.196 -6.492 1.00 95.94 89 VAL A O 1
ATOM 759 N N . ALA A 1 90 ? 2.687 -1.156 -4.754 1.00 96.25 90 ALA A N 1
ATOM 760 C CA . ALA A 1 90 ? 3.940 -1.461 -5.425 1.00 96.25 90 ALA A CA 1
ATOM 761 C C . ALA A 1 90 ? 4.641 -2.597 -4.675 1.00 96.25 90 ALA A C 1
ATOM 763 O O . ALA A 1 90 ? 4.443 -2.777 -3.471 1.00 96.25 90 ALA A O 1
ATOM 764 N N . SER A 1 91 ? 5.455 -3.367 -5.385 1.00 97.00 91 SER A N 1
ATOM 765 C CA . SER A 1 91 ? 6.217 -4.483 -4.826 1.00 97.00 91 SER A CA 1
ATOM 766 C C . SER A 1 91 ? 7.516 -4.675 -5.598 1.00 97.00 91 SER A C 1
ATOM 768 O O . SER A 1 91 ? 7.638 -4.221 -6.738 1.00 97.00 91 SER A O 1
ATOM 770 N N . ASP A 1 92 ? 8.497 -5.323 -4.973 1.00 96.88 92 ASP A N 1
ATOM 771 C CA . ASP A 1 92 ? 9.721 -5.777 -5.644 1.00 96.88 92 ASP A CA 1
ATOM 772 C C . ASP A 1 92 ? 9.772 -7.297 -5.885 1.00 96.88 92 ASP A C 1
ATOM 774 O O . ASP A 1 92 ? 10.803 -7.825 -6.312 1.00 96.88 92 ASP A O 1
ATOM 778 N N . SER A 1 93 ? 8.656 -7.993 -5.650 1.00 96.81 93 SER A N 1
ATOM 779 C CA . SER A 1 93 ? 8.503 -9.432 -5.860 1.00 96.81 93 SER A CA 1
ATOM 780 C C . SER A 1 93 ? 7.047 -9.839 -6.099 1.00 96.81 93 SER A C 1
ATOM 782 O O . SER A 1 93 ? 6.116 -9.041 -5.963 1.00 96.81 93 SER A O 1
ATOM 784 N N . ASN A 1 94 ? 6.858 -11.103 -6.490 1.00 95.94 94 ASN A N 1
ATOM 785 C CA . ASN A 1 94 ? 5.537 -11.680 -6.716 1.00 95.94 94 ASN A CA 1
ATOM 786 C C . ASN A 1 94 ? 4.712 -11.701 -5.424 1.00 95.94 94 ASN A C 1
ATOM 788 O O . ASN A 1 94 ? 5.235 -11.913 -4.334 1.00 95.94 94 ASN A O 1
ATOM 792 N N . ILE A 1 95 ? 3.398 -11.544 -5.570 1.00 95.69 95 ILE A N 1
ATOM 793 C CA . ILE A 1 95 ? 2.452 -11.592 -4.457 1.00 95.69 95 ILE A CA 1
ATOM 794 C C . ILE A 1 95 ? 1.830 -12.987 -4.433 1.00 95.69 95 ILE A C 1
ATOM 796 O O . ILE A 1 95 ? 1.025 -13.329 -5.299 1.00 95.69 95 ILE A O 1
ATOM 800 N N . ASP A 1 96 ? 2.218 -13.788 -3.447 1.00 96.12 96 ASP A N 1
ATOM 801 C CA . ASP A 1 96 ? 1.672 -15.121 -3.200 1.00 96.12 96 ASP A CA 1
ATOM 802 C C . ASP A 1 96 ? 0.842 -15.166 -1.904 1.00 96.12 96 ASP A C 1
ATOM 804 O O . ASP A 1 96 ? 0.648 -14.161 -1.215 1.00 96.12 96 ASP A O 1
ATOM 808 N N . CYS A 1 97 ? 0.335 -16.348 -1.548 1.00 95.69 97 CYS A N 1
ATOM 809 C CA . CYS A 1 97 ? -0.466 -16.525 -0.338 1.00 95.69 97 CYS A CA 1
ATOM 810 C C . CYS A 1 97 ? 0.284 -16.169 0.959 1.00 95.69 97 CYS A C 1
ATOM 812 O O . CYS A 1 97 ? -0.361 -15.753 1.922 1.00 95.69 97 CYS A O 1
ATOM 814 N N . SER A 1 98 ? 1.612 -16.333 1.005 1.00 96.38 98 SER A N 1
ATOM 815 C CA . SER A 1 98 ? 2.421 -15.985 2.180 1.00 96.38 98 SER A CA 1
ATOM 816 C C . SER A 1 98 ? 2.457 -14.472 2.361 1.00 96.38 98 SER A C 1
ATOM 818 O O . SER A 1 98 ? 2.123 -13.965 3.432 1.00 96.38 98 SER A O 1
ATOM 820 N N . VAL A 1 99 ? 2.736 -13.743 1.276 1.00 97.62 99 VAL A N 1
ATOM 821 C CA . VAL A 1 99 ? 2.710 -12.275 1.255 1.00 97.62 99 VAL A CA 1
ATOM 822 C C . VAL A 1 99 ? 1.339 -11.756 1.678 1.00 97.62 99 VAL A C 1
ATOM 824 O O . VAL A 1 99 ? 1.248 -10.910 2.566 1.00 97.62 99 VAL A O 1
ATOM 827 N N . LEU A 1 100 ? 0.261 -12.289 1.093 1.00 97.06 100 LEU A N 1
ATOM 828 C CA . LEU A 1 100 ? -1.105 -11.878 1.433 1.00 97.06 100 LEU A CA 1
ATOM 829 C C . LEU A 1 100 ? -1.416 -12.100 2.919 1.00 97.06 100 LEU A C 1
ATOM 831 O O . LEU A 1 100 ? -2.023 -11.239 3.554 1.00 97.06 100 LEU A O 1
ATOM 835 N N . LYS A 1 101 ? -0.966 -13.219 3.497 1.00 96.62 101 LYS A N 1
ATOM 836 C CA . LYS A 1 101 ? -1.149 -13.505 4.923 1.00 96.62 101 LYS A CA 1
ATOM 837 C C . LYS A 1 101 ? -0.405 -12.500 5.803 1.00 96.62 101 LYS A C 1
ATOM 839 O O . LYS A 1 101 ? -1.006 -11.977 6.739 1.00 96.62 101 LYS A O 1
ATOM 844 N N . SER A 1 102 ? 0.851 -12.200 5.483 1.00 98.00 102 SER A N 1
ATOM 845 C CA . SER A 1 102 ? 1.659 -11.214 6.210 1.00 98.00 102 SER A CA 1
ATOM 846 C C . SER A 1 102 ? 1.051 -9.811 6.135 1.00 98.00 102 SER A C 1
ATOM 848 O O . SER A 1 102 ? 0.976 -9.116 7.145 1.00 98.00 102 SER A O 1
ATOM 850 N N . VAL A 1 103 ? 0.528 -9.414 4.969 1.00 98.00 103 VAL A N 1
ATOM 851 C CA . VAL A 1 103 ? -0.200 -8.145 4.814 1.00 98.00 103 VAL A CA 1
ATOM 852 C C . VAL A 1 103 ? -1.465 -8.132 5.679 1.00 98.00 103 VAL A C 1
ATOM 854 O O . VAL A 1 103 ? -1.692 -7.170 6.404 1.00 98.00 103 VAL A O 1
ATOM 857 N N . CYS A 1 104 ? -2.279 -9.191 5.672 1.00 96.19 104 CYS A N 1
ATOM 858 C CA . CYS A 1 104 ? -3.465 -9.256 6.534 1.00 96.19 104 CYS A CA 1
ATOM 859 C C . CYS A 1 104 ? -3.122 -9.162 8.030 1.00 96.19 104 CYS A C 1
ATOM 861 O O . CYS A 1 104 ? -3.863 -8.527 8.774 1.00 96.19 104 CYS A O 1
ATOM 863 N N . GLN A 1 105 ? -2.015 -9.772 8.463 1.00 97.12 105 GLN A N 1
ATOM 864 C CA . GLN A 1 105 ? -1.553 -9.722 9.855 1.00 97.12 105 GLN A CA 1
ATOM 865 C C . GLN A 1 105 ? -1.111 -8.314 10.263 1.00 97.12 105 GLN A C 1
ATOM 867 O O . GLN A 1 105 ? -1.523 -7.815 11.305 1.00 97.12 105 GLN A O 1
ATOM 872 N N . GLU A 1 106 ? -0.336 -7.637 9.417 1.00 97.56 106 GLU A N 1
ATOM 873 C CA . GLU A 1 106 ? 0.096 -6.254 9.655 1.00 97.56 106 GLU A CA 1
ATOM 874 C C . GLU A 1 106 ? -1.090 -5.283 9.824 1.00 97.56 106 GLU A C 1
ATOM 876 O O . GLU A 1 106 ? -1.051 -4.322 10.601 1.00 97.56 106 GLU A O 1
ATOM 881 N N . TRP A 1 107 ? -2.174 -5.544 9.095 1.00 97.75 107 TRP A N 1
ATOM 882 C CA . TRP A 1 107 ? -3.372 -4.711 9.058 1.00 97.75 107 TRP A CA 1
ATOM 883 C C . TRP A 1 107 ? -4.541 -5.271 9.888 1.00 97.75 107 TRP A C 1
ATOM 885 O O . TRP A 1 107 ? -5.676 -4.823 9.731 1.00 97.75 107 TRP A O 1
ATOM 895 N N . GLU A 1 108 ? -4.291 -6.218 10.799 1.00 96.44 108 GLU A N 1
ATOM 896 C CA . GLU A 1 108 ? -5.340 -6.984 11.493 1.00 96.44 108 GLU A CA 1
ATOM 897 C C . GLU A 1 108 ? -6.331 -6.102 12.272 1.00 96.44 108 GLU A C 1
ATOM 899 O O . GLU A 1 108 ? -7.534 -6.368 12.260 1.00 96.44 108 GLU A O 1
ATOM 904 N N . GLN A 1 109 ? -5.861 -5.016 12.902 1.00 96.38 109 GLN A N 1
ATOM 905 C CA . GLN A 1 109 ? -6.730 -4.115 13.680 1.00 96.38 109 GLN A CA 1
ATOM 906 C C . GLN A 1 109 ? -7.842 -3.479 12.832 1.00 96.38 109 GLN A C 1
ATOM 908 O O . GLN A 1 109 ? -8.934 -3.236 13.343 1.00 96.38 109 GLN A O 1
ATOM 913 N N . LEU A 1 110 ? -7.586 -3.251 11.540 1.00 95.69 110 LEU A N 1
ATOM 914 C CA . LEU A 1 110 ? -8.573 -2.732 10.595 1.00 95.69 110 LEU A CA 1
ATOM 915 C C . LEU A 1 110 ? -9.627 -3.778 10.211 1.00 95.69 110 LEU A C 1
ATOM 917 O O . LEU A 1 110 ? -10.704 -3.414 9.751 1.00 95.69 110 LEU A O 1
ATOM 921 N N . LYS A 1 111 ? -9.320 -5.071 10.383 1.00 95.25 111 LYS A N 1
ATOM 922 C CA . LYS A 1 111 ? -10.135 -6.209 9.929 1.00 95.25 111 LYS A CA 1
ATOM 923 C C . LYS A 1 111 ? -10.463 -6.129 8.426 1.00 95.25 111 LYS A C 1
ATOM 925 O O . LYS A 1 111 ? -11.640 -6.114 8.059 1.00 95.25 111 LYS A O 1
ATOM 930 N N . PRO A 1 112 ? -9.447 -6.050 7.543 1.00 95.94 112 PRO A N 1
ATOM 931 C CA . PRO A 1 112 ? -9.673 -5.912 6.109 1.00 95.94 112 PRO A CA 1
ATOM 932 C C . PRO A 1 112 ? -10.411 -7.129 5.541 1.00 95.94 112 PRO A C 1
ATOM 934 O O . PRO A 1 112 ? -10.103 -8.270 5.879 1.00 95.94 112 PRO A O 1
ATOM 937 N N . GLN A 1 113 ? -11.364 -6.891 4.639 1.00 95.81 113 GLN A N 1
ATOM 938 C CA . GLN A 1 113 ? -12.150 -7.956 4.008 1.00 95.81 113 GLN A CA 1
ATOM 939 C C . GLN A 1 113 ? -11.432 -8.603 2.816 1.00 95.81 113 GLN A C 1
ATOM 941 O O . GLN A 1 113 ? -11.668 -9.769 2.505 1.00 95.81 113 GLN A O 1
ATOM 946 N N . TYR A 1 114 ? -10.579 -7.846 2.123 1.00 94.19 114 TYR A N 1
ATOM 947 C CA . TYR A 1 114 ? -9.786 -8.328 0.995 1.00 94.19 114 TYR A CA 1
ATOM 948 C C . TYR A 1 114 ? -8.523 -7.482 0.796 1.00 94.19 114 TYR A C 1
ATOM 950 O O . TYR A 1 114 ? -8.358 -6.410 1.387 1.00 94.19 114 TYR A O 1
ATOM 958 N N . ILE A 1 115 ? -7.638 -7.972 -0.071 1.00 96.38 115 ILE A N 1
ATOM 959 C CA . ILE A 1 115 ? -6.470 -7.246 -0.569 1.00 96.38 115 ILE A CA 1
ATOM 960 C C . ILE A 1 115 ? -6.681 -6.970 -2.059 1.00 96.38 115 ILE A C 1
ATOM 962 O O . ILE A 1 115 ? -7.091 -7.859 -2.806 1.00 96.38 115 ILE A O 1
ATOM 966 N N . ARG A 1 116 ? -6.395 -5.745 -2.499 1.00 95.69 116 ARG A N 1
ATOM 967 C CA . ARG A 1 116 ? -6.401 -5.343 -3.907 1.00 95.69 116 ARG A CA 1
ATOM 968 C C . ARG A 1 116 ? -4.979 -5.023 -4.347 1.00 95.69 116 ARG A C 1
ATOM 970 O O . ARG A 1 116 ? -4.296 -4.223 -3.721 1.00 95.69 116 ARG A O 1
ATOM 977 N N . ILE A 1 117 ? -4.540 -5.618 -5.450 1.00 93.69 117 ILE A N 1
ATOM 978 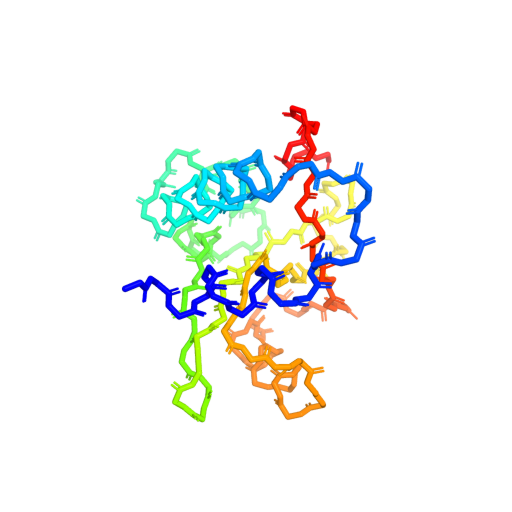C CA . ILE A 1 117 ? -3.288 -5.227 -6.102 1.00 93.69 117 ILE A CA 1
ATOM 979 C C . ILE A 1 117 ? -3.618 -4.035 -6.998 1.00 93.69 117 ILE A C 1
ATOM 981 O O . ILE A 1 117 ? -4.405 -4.164 -7.936 1.00 93.69 117 ILE A O 1
ATOM 985 N N . LEU A 1 118 ? -3.080 -2.864 -6.670 1.00 90.69 118 LEU A N 1
ATOM 986 C CA . LEU A 1 118 ? -3.362 -1.637 -7.398 1.00 90.69 118 LEU A CA 1
ATOM 987 C C . LEU A 1 118 ? -2.463 -1.561 -8.635 1.00 90.69 118 LEU A C 1
ATOM 989 O O . LEU A 1 118 ? -1.237 -1.535 -8.535 1.00 90.69 118 LEU A O 1
ATOM 993 N N . THR A 1 119 ? -3.080 -1.525 -9.811 1.00 84.00 119 THR A N 1
ATOM 994 C CA . THR A 1 119 ? -2.359 -1.316 -11.068 1.00 84.00 119 THR A CA 1
ATOM 995 C C . THR A 1 119 ? -2.035 0.172 -11.230 1.00 84.00 119 THR A C 1
ATOM 997 O O . THR A 1 119 ? -2.936 0.997 -11.055 1.00 84.00 119 THR A O 1
ATOM 1000 N N . PRO A 1 120 ? -0.791 0.538 -11.589 1.00 82.44 120 PRO A N 1
ATOM 1001 C CA . PRO A 1 120 ? -0.432 1.912 -11.914 1.00 82.44 120 PRO A CA 1
ATOM 1002 C C . PRO A 1 120 ? -1.337 2.450 -13.022 1.00 82.44 120 PRO A C 1
ATOM 1004 O O . PRO A 1 120 ? -1.380 1.908 -14.126 1.00 82.44 120 PRO A O 1
ATOM 1007 N N . GLY A 1 121 ? -2.089 3.500 -12.706 1.00 68.44 121 GLY A N 1
ATOM 1008 C CA . GLY A 1 121 ? -3.031 4.141 -13.617 1.00 68.44 121 GLY A CA 1
ATOM 1009 C C . GLY A 1 121 ? -2.705 5.618 -13.815 1.00 68.44 121 GLY A C 1
ATOM 1010 O O . GLY A 1 121 ? -2.089 6.252 -12.963 1.00 68.44 121 GLY A O 1
ATOM 1011 N N . HIS A 1 122 ? -3.154 6.177 -14.939 1.00 50.31 122 HIS A N 1
ATOM 1012 C CA . HIS A 1 122 ? -2.976 7.595 -15.279 1.00 50.31 122 HIS A CA 1
ATOM 1013 C C . HIS A 1 122 ? -4.067 8.504 -14.653 1.00 50.31 122 HIS A C 1
ATOM 1015 O O . HIS A 1 122 ? -4.041 9.727 -14.811 1.00 50.31 122 HIS A O 1
ATOM 1021 N N . GLU A 1 123 ? -5.067 7.953 -13.955 1.00 45.44 123 GLU A N 1
ATOM 1022 C CA . GLU A 1 123 ? -6.207 8.750 -13.484 1.00 45.44 123 GLU A CA 1
ATOM 1023 C C . GLU A 1 123 ? -5.955 9.510 -12.173 1.00 45.44 123 GLU A C 1
ATOM 1025 O O . GLU A 1 123 ? -5.374 9.002 -11.217 1.00 45.44 123 GLU A O 1
ATOM 1030 N N . LYS A 1 124 ? -6.463 10.752 -12.134 1.00 42.91 124 LYS A N 1
ATOM 1031 C CA . LYS A 1 124 ? -6.327 11.728 -11.036 1.00 42.91 124 LYS A CA 1
ATOM 1032 C C . LYS A 1 124 ? -7.061 11.349 -9.744 1.00 42.91 124 LYS A C 1
ATOM 1034 O O . LYS A 1 124 ? -6.825 11.984 -8.721 1.00 42.91 124 LYS A O 1
ATOM 1039 N N . ASN A 1 125 ? -7.925 10.337 -9.768 1.00 44.78 125 ASN A N 1
ATOM 1040 C CA . ASN A 1 125 ? -8.704 9.922 -8.603 1.00 44.78 125 ASN A CA 1
ATOM 1041 C C . ASN A 1 125 ? -8.013 8.752 -7.898 1.00 44.78 125 ASN A C 1
ATOM 1043 O O . ASN A 1 125 ? -8.520 7.634 -7.833 1.00 44.78 125 ASN A O 1
ATOM 1047 N N . GLN A 1 126 ? -6.814 9.015 -7.380 1.00 45.50 126 GLN A N 1
ATOM 1048 C CA . GLN A 1 126 ? -6.119 8.075 -6.514 1.00 45.50 126 GLN A CA 1
ATOM 1049 C C . GLN A 1 126 ? -6.807 8.045 -5.142 1.00 45.50 126 GLN A C 1
ATOM 1051 O O . GLN A 1 126 ? -6.653 8.948 -4.324 1.00 45.50 126 GLN A O 1
ATOM 1056 N N . GLY A 1 127 ? -7.561 6.977 -4.884 1.00 42.38 127 GLY A N 1
ATOM 1057 C CA . GLY A 1 127 ? -7.746 6.448 -3.529 1.00 42.38 127 GLY A CA 1
ATOM 1058 C C . GLY A 1 127 ? -8.680 7.200 -2.578 1.00 42.38 127 GLY A C 1
ATOM 1059 O O . GLY A 1 127 ? -8.693 6.852 -1.401 1.00 42.38 127 GLY A O 1
ATOM 1060 N N . ILE A 1 128 ? -9.472 8.162 -3.054 1.00 39.00 128 ILE A N 1
ATOM 1061 C CA . ILE A 1 128 ? -10.605 8.713 -2.298 1.00 39.00 128 ILE A CA 1
ATOM 1062 C C . ILE A 1 128 ? -11.855 8.580 -3.164 1.00 39.00 128 ILE A C 1
ATOM 1064 O O . ILE A 1 128 ? -12.066 9.350 -4.099 1.00 39.00 128 ILE A O 1
ATOM 1068 N N . THR A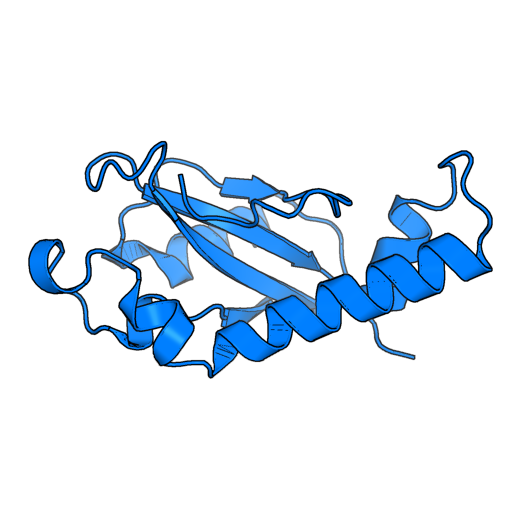 1 129 ? -12.657 7.573 -2.847 1.00 38.03 129 THR A N 1
ATOM 1069 C CA . THR A 1 129 ? -14.076 7.468 -3.201 1.00 38.03 129 THR A CA 1
ATOM 1070 C C . THR A 1 129 ? -14.793 6.993 -1.968 1.00 38.03 129 THR A C 1
ATOM 1072 O O . THR A 1 129 ? -14.301 5.973 -1.425 1.00 38.03 129 THR A O 1
#

Secondary structure (DSS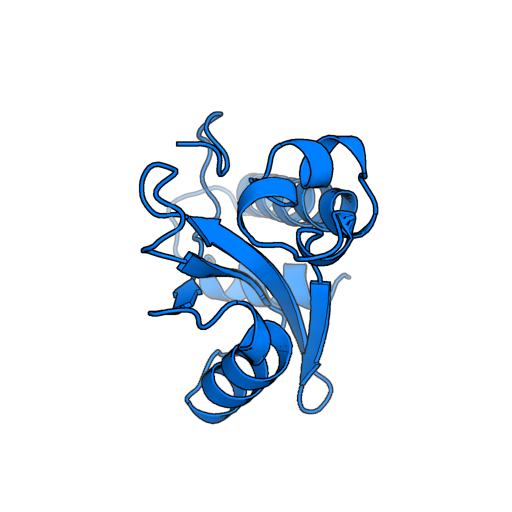P, 8-state):
--HHHHHHHHHHTTSSS-HHHHHHHHHHHHHHHHHTTT-HHHHTTS-HHHHT--GGGGS-EEEEETTEEEEEEEEEETTEEEEEEEEEEEESS---HHHHHHHHHHTGGG--S-EEEPPP---S--S--

Sequence (129 aa):
MNMMLKFMLSQYAQLPIPQDILYSWLEKWIYEHEKYCVDTTFSARFPWKETGLPQEYFLQRKLNIDGHQFLTGPRYRGGDINNPFIDIVASDSNIDCSVLKSVCQEWEQLKPQYIRILTPGHEKNQGIT

Foldseek 3Di:
DPLQLVQVCVVCVPPPDPSVRSSVLSVVQVVVLVVQLPDLVNLVVAPCVVLVHDSNLQGWDFDQDPNKTWTKGKAADQNDLVAIAMERRIISDDDDPSNQVVVCVSNVSSVHPYYHHDDRDPDPPPGHD

Radius of gyration: 14.84 Å; chains: 1; bounding box: 36×32×43 Å

pLDDT: mean 91.13, std 13.22, range [38.03, 98.25]

Organism: NCBI:txid413503